Protein AF-A0A916UEZ5-F1 (afdb_monomer_lite)

InterPro domains:
  IPR033788 Antitoxin VbhA-like [cd11586] (13-57)

Secondary structure (DSSP, 8-state):
---PPPPPHHHHHHHHHHHHHHHHHTT-PPPHHHHHHHHHHHHTSS-HHHHHHHHHHHHHHHHHHT-

Sequence (67 aa):
MTRAKKLTEDQIDRMIAGATVGHRMAGMEPSDYGIEIGRRQLRGELTVEEAVELAIAEAQREHREFR

Structure (mmCIF, N/CA/C/O backbone):
data_AF-A0A916UEZ5-F1
#
_entry.id   AF-A0A916UEZ5-F1
#
loop_
_atom_site.group_PDB
_atom_site.id
_atom_site.type_symbol
_atom_site.label_atom_id
_atom_site.label_alt_id
_atom_site.label_comp_id
_atom_site.label_asym_id
_atom_site.label_entity_id
_atom_site.label_seq_id
_atom_site.pdbx_PDB_ins_code
_atom_site.Cartn_x
_atom_site.Cartn_y
_atom_site.Cartn_z
_atom_site.occupancy
_atom_site.B_iso_or_equiv
_atom_site.auth_seq_id
_atom_site.auth_comp_id
_atom_site.auth_asym_id
_atom_site.auth_atom_id
_atom_site.pdbx_PDB_model_num
ATOM 1 N N . MET A 1 1 ? -4.435 6.017 25.126 1.00 39.69 1 MET A N 1
ATOM 2 C CA . MET A 1 1 ? -4.136 6.143 23.683 1.00 39.69 1 MET A CA 1
ATOM 3 C C . MET A 1 1 ? -5.436 5.970 22.918 1.00 39.69 1 MET A C 1
ATOM 5 O O . MET A 1 1 ? -6.072 4.932 23.054 1.00 39.69 1 MET A O 1
ATOM 9 N N . THR A 1 2 ? -5.889 6.999 22.208 1.00 43.81 2 THR A N 1
ATOM 10 C CA . THR A 1 2 ? -7.123 6.955 21.412 1.00 43.81 2 THR A CA 1
ATOM 11 C C . THR A 1 2 ? -6.902 6.008 20.236 1.00 43.81 2 THR A C 1
ATOM 13 O O . THR A 1 2 ? -5.969 6.211 19.463 1.00 43.81 2 THR A O 1
ATOM 16 N N . ARG A 1 3 ? -7.706 4.945 20.118 1.00 53.91 3 ARG A N 1
ATOM 17 C CA . ARG A 1 3 ? -7.628 4.005 18.990 1.00 53.91 3 ARG A CA 1
ATOM 18 C C . ARG A 1 3 ? -7.869 4.810 17.709 1.00 53.91 3 ARG A C 1
ATOM 20 O O . ARG A 1 3 ? -8.942 5.396 17.570 1.00 53.91 3 ARG A O 1
ATOM 27 N N . ALA A 1 4 ? -6.872 4.901 16.827 1.00 62.62 4 ALA A N 1
ATOM 28 C CA . ALA A 1 4 ? -7.032 5.588 15.550 1.00 62.62 4 ALA A CA 1
ATOM 29 C C . ALA A 1 4 ? -8.262 5.015 14.827 1.00 62.62 4 ALA A C 1
ATOM 31 O O . ALA A 1 4 ? -8.486 3.800 14.826 1.00 62.62 4 ALA A O 1
ATOM 32 N N . LYS A 1 5 ? -9.105 5.895 14.280 1.00 72.56 5 LYS A N 1
ATOM 33 C CA . LYS A 1 5 ? -10.304 5.484 13.546 1.00 72.56 5 LYS A CA 1
ATOM 34 C C . LYS A 1 5 ? -9.848 4.667 12.332 1.00 72.56 5 LYS A C 1
ATOM 36 O O . LYS A 1 5 ? -8.992 5.138 11.588 1.00 72.56 5 LYS A O 1
ATOM 41 N N . LYS A 1 6 ? -10.386 3.454 12.158 1.00 84.44 6 LYS A N 1
ATOM 42 C CA . LYS A 1 6 ? -10.101 2.628 10.973 1.00 84.44 6 LYS A CA 1
ATOM 43 C C . LYS A 1 6 ? -10.448 3.416 9.706 1.00 84.44 6 LYS A C 1
ATOM 45 O O . LYS A 1 6 ? -11.481 4.091 9.683 1.00 84.44 6 LYS A O 1
ATOM 50 N N . LEU A 1 7 ? -9.583 3.335 8.698 1.00 92.31 7 LEU A N 1
ATOM 51 C CA . LEU A 1 7 ? -9.815 3.945 7.391 1.00 92.31 7 LEU A CA 1
ATOM 52 C C . LEU A 1 7 ? -11.011 3.272 6.703 1.00 92.31 7 LEU A C 1
ATOM 54 O O . LEU A 1 7 ? -11.236 2.074 6.875 1.00 92.31 7 LEU A O 1
ATOM 58 N N . THR A 1 8 ? -11.785 4.041 5.940 1.00 96.00 8 THR A N 1
ATOM 59 C CA . THR A 1 8 ? -12.785 3.487 5.015 1.00 96.00 8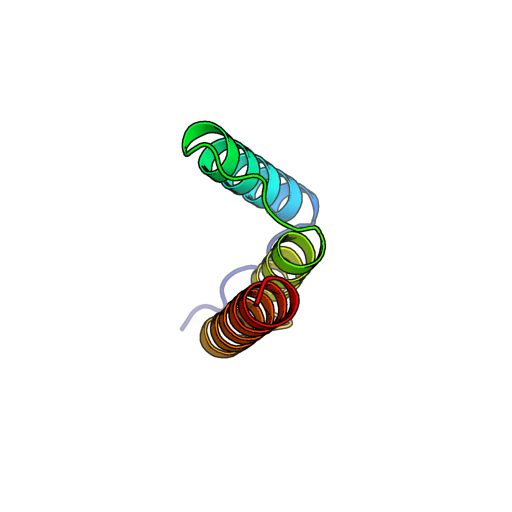 THR A CA 1
ATOM 60 C C . THR A 1 8 ? -12.103 3.002 3.738 1.00 96.00 8 THR A C 1
ATOM 62 O O . THR A 1 8 ? -11.045 3.521 3.384 1.00 96.00 8 THR A O 1
ATOM 65 N N . GLU A 1 9 ? -12.717 2.079 2.993 1.00 95.69 9 GLU A N 1
ATOM 66 C CA . GLU A 1 9 ? -12.150 1.621 1.711 1.00 95.69 9 GLU A CA 1
ATOM 67 C C . GLU A 1 9 ? -11.916 2.797 0.740 1.00 95.69 9 GLU A C 1
ATOM 69 O O . GLU A 1 9 ? -10.823 2.915 0.203 1.00 95.69 9 GLU A O 1
ATOM 74 N N . ASP A 1 10 ? -12.826 3.778 0.656 1.00 97.69 10 ASP A N 1
ATOM 75 C CA . ASP A 1 10 ? -12.612 4.997 -0.151 1.00 97.69 10 ASP A CA 1
ATOM 76 C C . ASP A 1 10 ? -11.394 5.839 0.281 1.00 97.69 10 ASP A C 1
ATOM 78 O O . ASP A 1 10 ? -10.833 6.613 -0.499 1.00 97.69 10 ASP A O 1
ATOM 82 N N . GLN A 1 11 ? -11.021 5.805 1.564 1.00 97.56 11 GLN A N 1
ATOM 83 C CA . GLN A 1 11 ? -9.807 6.474 2.041 1.00 97.56 11 GLN A CA 1
ATOM 84 C C . GLN A 1 11 ? -8.572 5.672 1.643 1.00 97.56 11 GLN A C 1
ATOM 86 O O . GLN A 1 11 ? -7.599 6.262 1.178 1.00 97.56 11 GLN A O 1
ATOM 91 N N . ILE A 1 12 ? -8.636 4.347 1.772 1.00 97.56 12 ILE A N 1
ATOM 92 C CA . ILE A 1 12 ? -7.572 3.433 1.354 1.00 97.56 12 ILE A CA 1
ATOM 93 C C . ILE A 1 12 ? -7.327 3.567 -0.150 1.00 97.56 12 ILE A C 1
ATOM 95 O O . ILE A 1 12 ? -6.189 3.776 -0.552 1.00 97.56 12 ILE A O 1
ATOM 99 N N . ASP A 1 13 ? -8.374 3.566 -0.972 1.00 98.19 13 ASP A N 1
ATOM 100 C CA . ASP A 1 13 ? -8.276 3.736 -2.424 1.00 98.19 13 ASP A CA 1
ATOM 101 C C . ASP A 1 13 ? -7.577 5.041 -2.806 1.00 98.19 13 ASP A C 1
ATOM 103 O O . ASP A 1 13 ? -6.687 5.049 -3.655 1.00 98.19 13 ASP A O 1
ATOM 107 N N . ARG A 1 14 ? -7.920 6.148 -2.134 1.00 98.12 14 ARG A N 1
ATOM 108 C CA . ARG A 1 14 ? -7.258 7.442 -2.354 1.00 98.12 14 ARG A CA 1
ATOM 109 C C . ARG A 1 14 ? -5.785 7.417 -1.959 1.00 98.12 14 ARG A C 1
ATOM 111 O O . ARG A 1 14 ? -4.961 8.001 -2.660 1.00 98.12 14 ARG A O 1
ATOM 118 N N . MET A 1 15 ? -5.448 6.757 -0.853 1.00 97.75 15 MET A N 1
ATOM 119 C CA . MET A 1 15 ? -4.062 6.629 -0.401 1.00 97.75 15 MET A CA 1
ATOM 120 C C . MET A 1 15 ? -3.237 5.754 -1.347 1.00 97.75 15 MET A C 1
ATOM 122 O O . MET A 1 15 ? -2.134 6.150 -1.719 1.00 97.75 15 MET A O 1
ATOM 126 N N . ILE A 1 16 ? -3.788 4.621 -1.792 1.00 98.00 16 ILE A N 1
ATOM 127 C CA . ILE A 1 16 ? -3.160 3.745 -2.785 1.00 98.00 16 ILE A CA 1
ATOM 128 C C . ILE A 1 16 ? -2.964 4.495 -4.101 1.00 98.00 16 ILE A C 1
ATOM 130 O O . ILE A 1 16 ? -1.853 4.510 -4.616 1.00 98.00 16 ILE A O 1
ATOM 134 N N . ALA A 1 17 ? -3.980 5.205 -4.599 1.00 97.94 17 ALA A N 1
ATOM 135 C CA . ALA A 1 17 ? -3.851 6.007 -5.814 1.00 97.94 17 ALA A CA 1
ATOM 136 C C . ALA A 1 17 ? -2.729 7.055 -5.701 1.00 97.94 17 ALA A C 1
ATOM 138 O O . ALA A 1 17 ? -1.929 7.206 -6.624 1.00 97.94 17 ALA A O 1
ATOM 139 N N . GLY A 1 18 ? -2.626 7.743 -4.558 1.00 98.00 18 GLY A N 1
ATOM 140 C CA . GLY A 1 18 ? -1.537 8.685 -4.291 1.00 98.00 18 GLY A CA 1
ATOM 141 C C . GLY A 1 18 ? -0.159 8.016 -4.289 1.00 98.00 18 GLY A C 1
ATOM 142 O O . GLY A 1 18 ? 0.766 8.511 -4.933 1.00 98.00 18 GLY A O 1
ATOM 143 N N . ALA A 1 19 ? -0.029 6.866 -3.624 1.00 96.25 19 ALA A N 1
ATOM 144 C CA . ALA A 1 19 ? 1.209 6.090 -3.607 1.00 96.25 19 ALA A CA 1
ATOM 145 C C . ALA A 1 19 ? 1.598 5.595 -5.010 1.00 96.25 19 ALA A C 1
ATOM 147 O O . ALA A 1 19 ? 2.764 5.699 -5.389 1.00 96.25 19 ALA A O 1
ATOM 148 N N . THR A 1 20 ? 0.635 5.122 -5.806 1.00 96.69 20 THR A N 1
ATOM 149 C CA . THR A 1 20 ? 0.844 4.694 -7.197 1.00 96.69 20 THR A CA 1
ATOM 150 C C . THR A 1 20 ? 1.338 5.841 -8.070 1.00 96.69 20 THR A C 1
ATOM 152 O O . THR A 1 20 ? 2.289 5.666 -8.829 1.00 96.69 20 THR A O 1
ATOM 155 N N . VAL A 1 21 ? 0.744 7.033 -7.948 1.00 97.62 21 VAL A N 1
ATOM 156 C CA . VAL A 1 21 ? 1.226 8.224 -8.666 1.00 97.62 21 VAL A CA 1
ATOM 157 C C . VAL A 1 21 ? 2.666 8.544 -8.267 1.00 97.62 21 VAL A C 1
ATOM 159 O O . VAL A 1 21 ? 3.490 8.776 -9.146 1.00 97.62 21 VAL A O 1
ATOM 162 N N . GLY A 1 22 ? 2.990 8.497 -6.971 1.00 96.88 22 GLY A N 1
ATOM 163 C CA . GLY A 1 22 ? 4.354 8.710 -6.481 1.00 96.88 22 GLY A CA 1
ATOM 164 C C . GLY A 1 22 ? 5.369 7.730 -7.076 1.00 96.88 22 GLY A C 1
ATOM 165 O O . GLY A 1 22 ? 6.421 8.160 -7.545 1.00 96.88 22 GLY A O 1
ATOM 166 N N . HIS A 1 23 ? 5.032 6.437 -7.134 1.00 95.38 23 HIS A N 1
ATOM 167 C CA . HIS A 1 23 ? 5.870 5.422 -7.782 1.00 95.38 23 HIS A CA 1
ATOM 168 C C . HIS A 1 23 ? 6.092 5.756 -9.261 1.00 95.38 23 HIS A C 1
ATOM 170 O O . HIS A 1 23 ? 7.237 5.867 -9.703 1.00 95.38 23 HIS A O 1
ATOM 176 N N . ARG A 1 24 ? 5.013 6.024 -10.008 1.00 96.00 24 ARG A N 1
ATOM 177 C CA . ARG A 1 24 ? 5.093 6.341 -11.443 1.00 96.00 24 ARG A CA 1
ATOM 178 C C . ARG A 1 24 ? 5.895 7.604 -11.725 1.00 96.00 24 ARG A C 1
ATOM 180 O O . ARG A 1 24 ? 6.676 7.634 -12.671 1.00 96.00 24 ARG A O 1
ATOM 187 N N . MET A 1 25 ? 5.743 8.635 -10.895 1.00 97.38 25 MET A N 1
ATOM 188 C CA . MET A 1 25 ? 6.552 9.856 -10.983 1.00 97.38 25 MET A CA 1
ATOM 189 C C . MET A 1 25 ? 8.041 9.583 -10.752 1.00 97.38 25 MET A C 1
ATOM 191 O O . MET A 1 25 ? 8.879 10.264 -11.335 1.00 97.38 25 MET A O 1
ATOM 195 N N . ALA A 1 26 ? 8.374 8.578 -9.941 1.00 96.12 26 ALA A N 1
ATOM 196 C CA . ALA A 1 26 ? 9.739 8.108 -9.738 1.00 96.12 26 ALA A CA 1
ATOM 197 C C . ALA A 1 26 ? 10.213 7.110 -10.817 1.00 96.12 26 ALA A C 1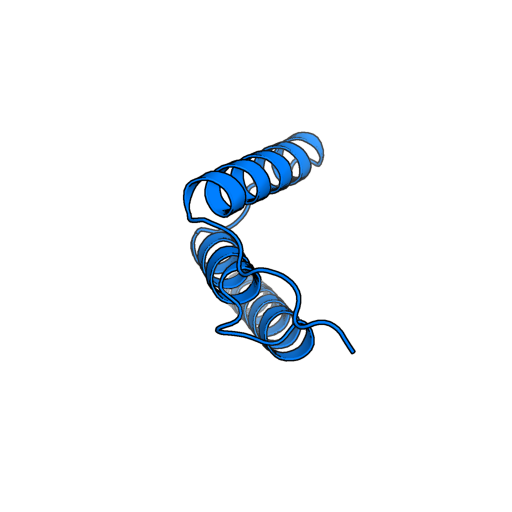
ATOM 199 O O . ALA A 1 26 ? 11.299 6.550 -10.691 1.00 96.12 26 ALA A O 1
ATOM 200 N N . GLY A 1 27 ? 9.423 6.874 -11.872 1.00 96.56 27 GLY A N 1
ATOM 201 C CA . GLY A 1 27 ? 9.748 5.917 -12.933 1.00 96.56 27 GLY A CA 1
ATOM 202 C C . GLY A 1 27 ? 9.641 4.451 -12.503 1.00 96.56 27 GLY A C 1
ATOM 203 O O . GLY A 1 27 ? 10.205 3.585 -13.164 1.00 96.56 27 GLY A O 1
ATOM 204 N N . MET A 1 28 ? 8.938 4.172 -11.404 1.00 92.50 28 MET A N 1
ATOM 205 C CA . MET A 1 28 ? 8.691 2.826 -10.890 1.00 92.50 28 MET A CA 1
ATOM 206 C C . MET A 1 28 ? 7.209 2.491 -11.065 1.00 92.50 28 MET A C 1
ATOM 208 O O . MET A 1 28 ? 6.351 3.270 -10.660 1.00 92.50 28 MET A O 1
ATOM 212 N N . GLU A 1 29 ? 6.876 1.337 -11.635 1.00 93.12 29 GLU A N 1
ATOM 213 C CA . GLU A 1 29 ? 5.499 0.837 -11.564 1.00 93.12 29 GLU A CA 1
ATOM 214 C C . GLU A 1 29 ? 5.375 -0.022 -10.297 1.00 93.12 29 GLU A C 1
ATOM 216 O O . GLU A 1 29 ? 6.208 -0.908 -10.095 1.00 93.12 29 GLU A O 1
ATOM 221 N N . PRO A 1 30 ? 4.402 0.239 -9.409 1.00 92.75 30 PRO A N 1
ATOM 222 C CA . PRO A 1 30 ? 4.183 -0.627 -8.260 1.00 92.75 30 PRO A CA 1
ATOM 223 C C . PRO A 1 30 ? 3.655 -1.990 -8.721 1.00 92.75 30 PRO A C 1
ATOM 225 O O . PRO A 1 30 ? 2.828 -2.066 -9.630 1.00 92.75 30 PRO A O 1
ATOM 228 N N . SER A 1 31 ? 4.100 -3.059 -8.066 1.00 93.81 31 SER A N 1
ATOM 229 C CA . SER A 1 31 ? 3.576 -4.403 -8.298 1.00 93.81 31 SER A CA 1
ATOM 230 C C . SER A 1 31 ? 2.168 -4.566 -7.710 1.00 93.81 31 SER A C 1
ATOM 232 O O . SER A 1 31 ? 1.801 -3.921 -6.720 1.00 93.81 31 SER A O 1
ATOM 234 N N . ASP A 1 32 ? 1.380 -5.484 -8.276 1.00 95.25 32 ASP A N 1
ATOM 235 C CA . ASP A 1 32 ? 0.051 -5.827 -7.749 1.00 95.25 32 ASP A CA 1
ATOM 236 C C . ASP A 1 32 ? 0.129 -6.361 -6.308 1.00 95.25 32 ASP A C 1
ATOM 238 O O . ASP A 1 32 ? -0.728 -6.064 -5.472 1.00 95.25 32 ASP A O 1
ATOM 242 N N . TYR A 1 33 ? 1.180 -7.123 -5.994 1.00 95.75 33 TYR A N 1
ATOM 243 C CA . TYR A 1 33 ? 1.395 -7.662 -4.654 1.00 95.75 33 TYR A CA 1
ATOM 244 C C . TYR A 1 33 ? 1.784 -6.564 -3.652 1.00 95.75 33 TYR A C 1
ATOM 246 O O . TYR A 1 33 ? 1.229 -6.528 -2.551 1.00 95.75 33 TYR A O 1
ATOM 254 N N . GLY A 1 34 ? 2.622 -5.602 -4.050 1.00 95.19 34 GLY A N 1
ATOM 255 C CA . GLY A 1 34 ? 2.928 -4.417 -3.248 1.00 95.19 34 GLY A CA 1
ATOM 256 C C . GLY A 1 34 ? 1.693 -3.552 -2.970 1.00 95.19 34 GLY A C 1
ATOM 257 O O . GLY A 1 34 ? 1.503 -3.078 -1.845 1.00 95.19 34 GLY A O 1
ATOM 258 N N . ILE A 1 35 ? 0.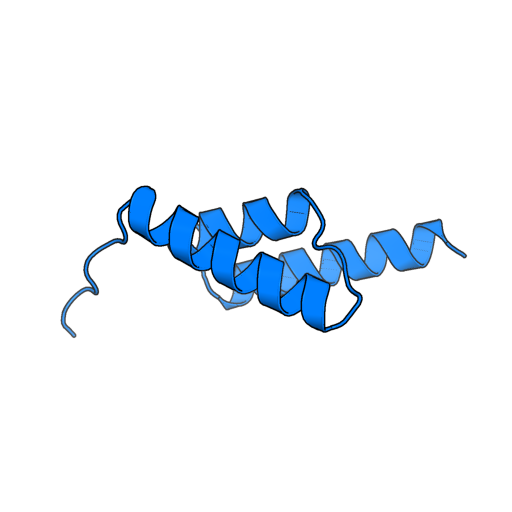795 -3.401 -3.953 1.00 96.94 35 ILE A N 1
ATOM 259 C CA . ILE A 1 35 ? -0.496 -2.716 -3.766 1.00 96.94 35 ILE A CA 1
ATOM 260 C C . ILE A 1 35 ? -1.353 -3.442 -2.720 1.00 96.94 35 ILE A C 1
ATOM 262 O O . ILE A 1 35 ? -1.917 -2.797 -1.831 1.00 96.94 35 ILE A O 1
ATOM 266 N N . GLU A 1 36 ? -1.442 -4.771 -2.792 1.00 97.31 36 GLU A N 1
ATOM 267 C CA . GLU A 1 36 ? -2.226 -5.563 -1.840 1.00 97.31 36 GLU A CA 1
ATOM 268 C C . GLU A 1 36 ? -1.653 -5.496 -0.416 1.00 97.31 36 GLU A C 1
ATOM 270 O O . GLU A 1 36 ? -2.408 -5.316 0.543 1.00 97.31 36 GLU A O 1
ATOM 275 N N . ILE A 1 37 ? -0.326 -5.547 -0.253 1.00 97.31 37 ILE A N 1
ATOM 276 C CA . ILE A 1 37 ? 0.325 -5.334 1.052 1.00 97.31 37 ILE A CA 1
ATOM 277 C C . ILE A 1 37 ? -0.058 -3.965 1.624 1.00 97.31 37 ILE A C 1
ATOM 279 O O . ILE A 1 37 ? -0.488 -3.877 2.778 1.00 97.31 37 ILE A O 1
ATOM 283 N N . GLY A 1 38 ? 0.035 -2.908 0.811 1.00 96.00 38 GLY A N 1
ATOM 284 C CA . GLY A 1 38 ? -0.342 -1.555 1.218 1.00 96.00 38 GLY A CA 1
ATOM 285 C C . GLY A 1 38 ? -1.802 -1.466 1.671 1.00 96.00 38 GLY A C 1
ATOM 286 O O . GLY A 1 38 ? -2.100 -0.843 2.692 1.00 96.00 38 GLY A O 1
ATOM 287 N N . ARG A 1 39 ? -2.726 -2.144 0.976 1.00 97.56 39 ARG A N 1
ATOM 288 C CA . ARG A 1 39 ? -4.142 -2.209 1.379 1.00 97.56 39 ARG A CA 1
ATOM 289 C C . ARG A 1 39 ? -4.320 -2.893 2.728 1.00 97.56 39 ARG A C 1
ATOM 291 O O . ARG A 1 39 ? -4.991 -2.344 3.601 1.00 97.56 39 ARG A O 1
ATOM 298 N N . ARG A 1 40 ? -3.702 -4.056 2.926 1.00 96.62 40 ARG A N 1
ATOM 299 C CA . ARG A 1 40 ? -3.795 -4.824 4.179 1.00 96.62 40 ARG A CA 1
ATOM 300 C C . ARG A 1 40 ? -3.211 -4.055 5.365 1.00 96.62 40 ARG A C 1
ATOM 302 O O . ARG A 1 40 ? -3.820 -4.026 6.436 1.00 96.62 40 ARG A O 1
ATOM 309 N N . GLN A 1 41 ? -2.101 -3.344 5.163 1.00 96.56 41 GLN A N 1
ATOM 310 C CA . GLN A 1 41 ? -1.541 -2.432 6.163 1.00 96.56 41 GLN A CA 1
ATOM 311 C C . GLN A 1 41 ? -2.530 -1.311 6.520 1.00 96.56 41 GLN A C 1
ATOM 313 O O . GLN A 1 41 ? -2.798 -1.064 7.695 1.00 96.56 41 GLN A O 1
ATOM 318 N N . LEU A 1 42 ? -3.127 -0.652 5.522 1.00 95.88 42 LEU A N 1
ATOM 319 C CA . LEU A 1 42 ? -4.070 0.450 5.744 1.00 95.88 42 LEU A CA 1
ATOM 320 C C . LEU A 1 42 ? -5.397 -0.002 6.385 1.00 95.88 42 LEU A C 1
ATOM 322 O 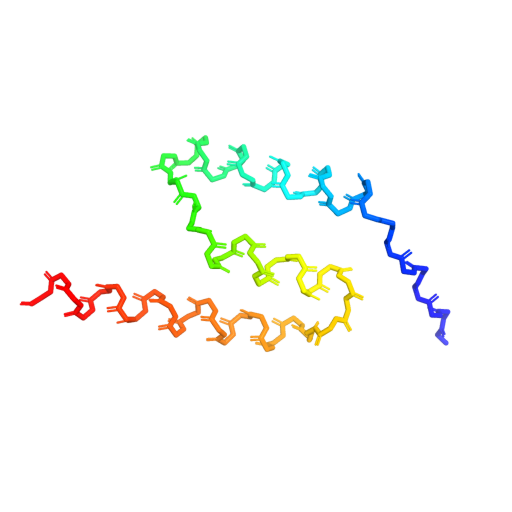O . LEU A 1 42 ? -6.007 0.763 7.137 1.00 95.88 42 LEU A O 1
ATOM 326 N N . ARG A 1 43 ? -5.820 -1.254 6.162 1.00 95.38 43 ARG A N 1
ATOM 327 C CA . ARG A 1 43 ? -6.937 -1.892 6.890 1.00 95.38 43 ARG A CA 1
ATOM 328 C C . ARG A 1 43 ? -6.588 -2.249 8.341 1.00 95.38 43 ARG A C 1
ATOM 330 O O . ARG A 1 43 ? -7.491 -2.483 9.154 1.00 95.38 43 ARG A O 1
ATOM 337 N N . GLY A 1 44 ? -5.299 -2.265 8.680 1.00 94.56 44 GLY A N 1
ATOM 338 C CA . GLY A 1 44 ? -4.779 -2.713 9.971 1.00 94.56 44 GLY A CA 1
ATOM 339 C C . GLY A 1 44 ? -4.770 -4.235 10.124 1.00 94.56 44 GLY A C 1
ATOM 340 O O . GLY A 1 44 ? -4.868 -4.728 11.245 1.00 94.56 44 GLY A O 1
ATOM 341 N N . GLU A 1 45 ? -4.721 -4.969 9.011 1.00 96.56 45 GLU A N 1
ATOM 342 C CA . GLU A 1 45 ? -4.532 -6.427 8.977 1.00 96.56 45 GLU A CA 1
ATOM 343 C C . GLU A 1 45 ? -3.055 -6.818 9.083 1.00 96.56 45 GLU A C 1
ATOM 345 O O . GLU A 1 45 ? -2.757 -7.958 9.427 1.00 96.56 45 GLU A O 1
ATOM 350 N N . LEU A 1 46 ? -2.159 -5.876 8.775 1.00 96.44 46 LEU A N 1
ATOM 351 C CA . LEU A 1 46 ? -0.715 -5.985 8.942 1.00 96.44 46 LEU A CA 1
ATOM 352 C C . LEU A 1 46 ? -0.212 -4.824 9.798 1.00 96.44 46 LEU A C 1
ATOM 354 O O . LEU A 1 46 ? -0.705 -3.694 9.684 1.00 96.44 46 LEU A O 1
ATOM 358 N N . THR A 1 47 ? 0.800 -5.089 10.617 1.00 95.94 47 THR A N 1
ATOM 359 C CA . THR A 1 47 ? 1.638 -4.031 11.182 1.00 95.94 47 THR A CA 1
ATOM 360 C C . THR A 1 47 ? 2.503 -3.396 10.090 1.00 95.94 47 THR A C 1
ATOM 362 O O . THR A 1 47 ? 2.601 -3.888 8.963 1.00 95.94 47 THR A O 1
ATOM 365 N N . VAL A 1 48 ? 3.133 -2.264 10.413 1.00 92.75 48 VAL A N 1
ATOM 366 C CA . VAL A 1 48 ? 4.084 -1.617 9.498 1.00 92.75 48 VAL A CA 1
ATOM 367 C C . VAL A 1 48 ? 5.271 -2.547 9.250 1.00 92.75 48 VAL A C 1
ATOM 369 O O . VAL A 1 48 ? 5.705 -2.702 8.113 1.00 92.75 48 VAL A O 1
ATOM 372 N N . GLU A 1 49 ? 5.764 -3.187 10.308 1.00 97.31 49 GLU A N 1
ATOM 373 C CA . GLU A 1 49 ? 6.893 -4.108 10.269 1.00 97.31 49 GLU A CA 1
ATOM 374 C C . GLU A 1 49 ? 6.593 -5.317 9.372 1.00 97.31 49 GLU A C 1
ATOM 376 O O . GLU A 1 49 ? 7.376 -5.608 8.471 1.00 97.31 49 GLU A O 1
ATOM 381 N N . GLU A 1 50 ? 5.425 -5.949 9.530 1.00 97.69 50 GLU A N 1
ATOM 382 C CA . GLU A 1 50 ? 5.006 -7.087 8.697 1.00 97.69 50 GLU A CA 1
ATOM 383 C C . GLU A 1 50 ? 4.873 -6.695 7.217 1.00 97.69 50 GLU A C 1
ATOM 385 O O . GLU A 1 50 ? 5.296 -7.435 6.329 1.00 97.69 50 GLU A O 1
ATOM 390 N N . ALA A 1 51 ? 4.309 -5.518 6.930 1.00 96.69 51 ALA A N 1
ATOM 391 C CA . ALA A 1 51 ? 4.179 -5.027 5.560 1.00 96.69 51 ALA A CA 1
ATOM 392 C C . ALA A 1 51 ? 5.551 -4.794 4.899 1.00 96.69 51 ALA A C 1
ATOM 394 O O . ALA A 1 51 ? 5.755 -5.166 3.742 1.00 96.69 51 ALA A O 1
ATOM 395 N N . VAL A 1 52 ? 6.509 -4.226 5.641 1.00 95.56 52 VAL A N 1
ATOM 396 C CA . VAL A 1 52 ? 7.881 -4.000 5.159 1.00 95.56 52 VAL A CA 1
ATOM 397 C C . VAL A 1 52 ? 8.615 -5.320 4.926 1.00 95.56 52 VAL A C 1
ATOM 399 O O . VAL A 1 52 ? 9.267 -5.471 3.893 1.00 95.56 52 VAL A O 1
ATOM 402 N N . GLU A 1 53 ? 8.494 -6.289 5.835 1.00 97.69 53 GLU A N 1
ATOM 403 C CA . GLU A 1 53 ? 9.098 -7.617 5.667 1.00 97.69 53 GLU A CA 1
ATOM 404 C C . GLU A 1 53 ? 8.605 -8.308 4.388 1.00 97.69 53 GLU A C 1
ATOM 406 O O . GLU A 1 53 ? 9.413 -8.840 3.621 1.00 97.69 53 GLU A O 1
ATOM 411 N N . LEU A 1 54 ? 7.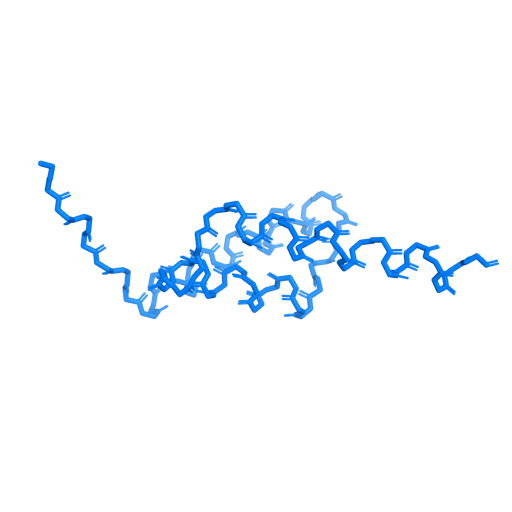298 -8.247 4.112 1.00 97.31 54 LEU A N 1
ATOM 412 C CA . LEU A 1 54 ? 6.715 -8.817 2.896 1.00 97.31 54 LEU A CA 1
ATOM 413 C C . LEU A 1 54 ? 7.199 -8.100 1.625 1.00 97.31 54 LEU A C 1
ATOM 415 O O . LEU A 1 54 ? 7.547 -8.771 0.653 1.00 97.31 54 LEU A O 1
ATOM 419 N N . ALA A 1 55 ? 7.284 -6.766 1.640 1.00 93.88 55 ALA A N 1
ATOM 420 C CA . ALA A 1 55 ? 7.780 -5.987 0.502 1.00 93.88 55 ALA A CA 1
ATOM 421 C C . ALA A 1 55 ? 9.269 -6.263 0.209 1.00 93.88 55 ALA A C 1
ATOM 423 O O . ALA A 1 55 ? 9.677 -6.393 -0.945 1.00 93.88 55 ALA A O 1
ATOM 424 N N . ILE A 1 56 ? 10.098 -6.419 1.249 1.00 94.94 56 ILE A N 1
ATOM 425 C CA . ILE A 1 56 ? 11.507 -6.812 1.088 1.00 94.94 56 ILE A CA 1
ATOM 426 C C . ILE A 1 56 ? 11.603 -8.229 0.511 1.00 94.94 56 ILE A C 1
ATOM 428 O O . ILE A 1 56 ? 12.413 -8.477 -0.386 1.00 94.94 56 ILE A O 1
ATOM 432 N N . ALA A 1 57 ? 10.790 -9.163 1.009 1.00 95.25 57 ALA A N 1
ATOM 433 C CA . ALA A 1 57 ? 10.781 -10.537 0.518 1.00 95.25 57 ALA A CA 1
ATOM 434 C C . ALA A 1 57 ? 10.372 -10.620 -0.964 1.00 95.25 57 ALA A C 1
ATOM 436 O O . ALA A 1 57 ? 10.970 -11.400 -1.710 1.00 95.25 57 ALA A O 1
ATOM 437 N N . GLU A 1 58 ? 9.405 -9.807 -1.399 1.00 93.69 58 GLU A N 1
ATOM 438 C CA . GLU A 1 58 ? 9.032 -9.645 -2.810 1.00 93.69 58 GLU A CA 1
ATOM 439 C C . GLU A 1 58 ? 10.216 -9.152 -3.648 1.00 93.69 58 GLU A C 1
ATOM 441 O O . GLU A 1 58 ? 10.642 -9.854 -4.565 1.00 93.69 58 GLU A O 1
ATOM 446 N N . ALA A 1 59 ? 10.819 -8.019 -3.280 1.00 89.69 59 ALA A N 1
ATOM 447 C CA . ALA A 1 59 ? 11.940 -7.445 -4.026 1.00 89.69 59 ALA A CA 1
ATOM 448 C C . ALA A 1 59 ? 13.126 -8.423 -4.145 1.00 89.69 59 ALA A C 1
ATOM 450 O O . ALA A 1 59 ? 13.791 -8.518 -5.179 1.00 89.69 59 ALA A O 1
ATOM 451 N N . GLN A 1 60 ? 13.386 -9.208 -3.094 1.00 93.12 60 GLN A N 1
ATOM 452 C CA . GLN A 1 60 ? 14.407 -10.253 -3.129 1.00 93.12 60 GLN A CA 1
ATOM 453 C C . GLN A 1 60 ? 14.051 -11.416 -4.061 1.00 93.12 60 GLN A C 1
ATOM 455 O O . GLN A 1 60 ? 14.959 -12.023 -4.633 1.00 93.12 60 GLN A O 1
ATOM 460 N N . ARG A 1 61 ? 12.768 -11.779 -4.182 1.00 88.88 61 ARG A N 1
ATOM 461 C CA . ARG A 1 61 ? 12.319 -12.807 -5.130 1.00 88.88 61 ARG A CA 1
ATOM 462 C C . ARG A 1 61 ? 12.513 -12.335 -6.562 1.00 88.88 61 ARG A C 1
ATOM 464 O O . ARG A 1 61 ? 13.168 -13.048 -7.313 1.00 88.88 61 ARG A O 1
ATOM 471 N N . GLU A 1 62 ? 12.046 -11.134 -6.888 1.00 84.44 62 GLU A N 1
ATOM 472 C CA . GLU A 1 62 ? 12.213 -10.547 -8.222 1.00 84.44 62 GLU A CA 1
ATOM 473 C C . GLU A 1 62 ? 13.695 -10.486 -8.607 1.00 84.44 62 GLU A C 1
ATOM 475 O O . GLU A 1 62 ? 14.098 -11.011 -9.641 1.00 84.44 62 GLU A O 1
ATOM 480 N N . HIS A 1 63 ? 14.555 -9.968 -7.725 1.00 84.88 63 HIS A N 1
ATOM 481 C CA . HIS A 1 63 ? 15.994 -9.902 -7.993 1.00 84.88 63 HIS A CA 1
ATOM 482 C C . HIS A 1 63 ? 16.643 -11.282 -8.219 1.00 84.88 63 HIS A C 1
ATOM 484 O O . HIS A 1 63 ? 17.619 -11.386 -8.963 1.00 84.88 63 HIS A O 1
ATOM 490 N N . ARG A 1 64 ? 16.146 -12.351 -7.578 1.00 84.75 64 ARG A N 1
ATOM 491 C CA . ARG A 1 64 ? 16.635 -13.717 -7.834 1.00 84.75 64 ARG A CA 1
ATOM 492 C C . ARG A 1 64 ? 16.163 -14.263 -9.177 1.00 84.75 64 ARG A C 1
ATOM 494 O O . ARG A 1 64 ? 16.918 -15.000 -9.789 1.00 84.75 64 ARG A O 1
ATOM 501 N N . GLU A 1 65 ? 14.951 -13.935 -9.610 1.00 76.38 65 GLU A N 1
ATOM 502 C CA . GLU A 1 65 ? 14.392 -14.399 -10.888 1.00 76.38 65 GLU A CA 1
ATOM 503 C C . GLU A 1 65 ? 15.069 -13.733 -12.100 1.00 76.38 65 GLU A C 1
ATOM 505 O O . GLU A 1 65 ? 15.118 -14.321 -13.178 1.00 76.38 65 GLU A O 1
ATOM 510 N N . PHE A 1 66 ? 15.648 -12.541 -11.919 1.00 64.12 66 PHE A N 1
ATOM 511 C CA . PHE A 1 66 ? 16.403 -11.822 -12.953 1.00 64.12 66 PHE A CA 1
ATOM 512 C C . PHE A 1 66 ? 17.914 -12.141 -13.004 1.00 64.12 66 PHE A C 1
ATOM 514 O O . PHE A 1 66 ? 18.627 -11.535 -13.808 1.00 64.12 66 PHE A O 1
ATOM 521 N N . ARG A 1 67 ? 18.421 -13.056 -12.165 1.00 57.22 67 ARG A N 1
ATOM 522 C 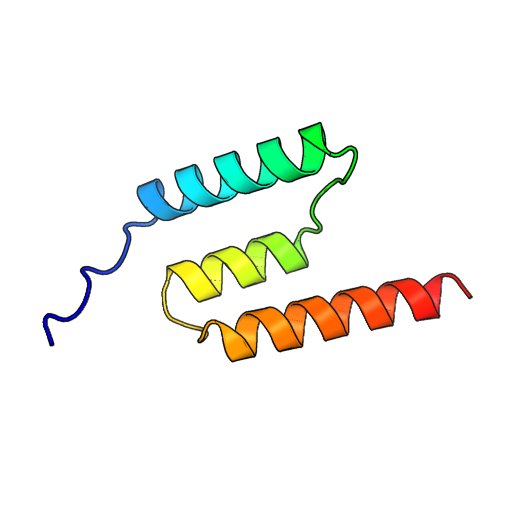CA . ARG A 1 67 ? 19.829 -13.504 -12.151 1.00 57.22 67 ARG A CA 1
ATOM 523 C C . ARG A 1 67 ? 19.982 -14.924 -12.675 1.00 57.22 67 ARG A C 1
ATOM 525 O O . ARG A 1 67 ? 21.013 -15.154 -13.345 1.00 57.22 67 ARG A O 1
#

Organism: NCBI:txid1755582

Foldseek 3Di:
DPDPDQDDVVRLVVVLVVVQVVCVVVVHGDDPVLSVLSSCVSRVVDPPVRSVVVVVVVVVVVVVVVD

pLDDT: mean 90.72, std 12.88, range [39.69, 98.19]

Radius of gyration: 13.58 Å; chains: 1; bounding box: 33×24×37 Å